Protein AF-A0AAE6CHW4-F1 (afdb_monomer_lite)

pLDDT: mean 82.08, std 16.04, range [42.41, 96.94]

Radius of gyration: 23.37 Å; chains: 1; bounding box: 92×30×50 Å

Sequence (126 aa):
MRPLLIVCLTALAATPTYAASPAQDLRNEAEAFCEIHNPKYWPDVDSMSLEEYRTKLGDKISEVVKSKEFRAALAQSVDMGHEAFKKNYQGNMYVFSRDQVRRVLSDSSWDCEYMKFHYGEPEAAD

Secondary structure (DSSP, 8-state):
------------------PPPHHHHHHHHHHHHHHHT-GGGSPPGGGS-HHHHHHHHHHHHHHH---HHHHHHHHHHHHH-HHHHHHHHTT-HHHHHHHHHHHHHT-TT---HHHHHHH-SPPP--

Foldseek 3Di:
DDDDDDDDDDPPPDDPPPPPDPLRLLVQLLVQLLVLLAPVPDDDCVVDDPVVVVVVNVVSNCVRPDDPLLVVQLCVDVVCDDVSCCVPPLQQPQVSNLVSSCVVNVHNPDHRPSSCVVRVDHDPDD

Structure (mmCIF, N/CA/C/O backbone):
data_AF-A0AAE6CHW4-F1
#
_entry.id   AF-A0AAE6CHW4-F1
#
loop_
_atom_site.group_PDB
_atom_site.id
_atom_site.type_symbol
_atom_site.label_atom_id
_atom_site.label_alt_id
_atom_site.label_comp_id
_atom_site.label_asym_id
_atom_site.label_entity_id
_atom_site.label_seq_id
_atom_site.pdbx_PDB_ins_code
_atom_site.Cartn_x
_atom_site.Cartn_y
_atom_site.Cartn_z
_atom_site.occupancy
_atom_site.B_iso_or_equiv
_atom_site.auth_seq_id
_atom_site.auth_comp_id
_atom_site.auth_asym_id
_atom_site.auth_atom_id
_atom_site.pdbx_PDB_model_num
ATOM 1 N N . MET A 1 1 ? -70.183 13.492 29.789 1.00 42.41 1 MET A N 1
ATOM 2 C CA . MET A 1 1 ? -69.468 12.888 28.644 1.00 42.41 1 MET A CA 1
ATOM 3 C C . MET A 1 1 ? -68.394 13.878 28.198 1.00 42.41 1 MET A C 1
ATOM 5 O O . MET A 1 1 ? -68.735 15.026 27.960 1.00 42.41 1 MET A O 1
ATOM 9 N N . ARG A 1 2 ? -67.111 13.486 28.214 1.00 46.91 2 ARG A N 1
ATOM 10 C CA . ARG A 1 2 ? -65.946 14.293 27.784 1.00 46.91 2 ARG A CA 1
ATOM 11 C C . ARG A 1 2 ? -65.440 1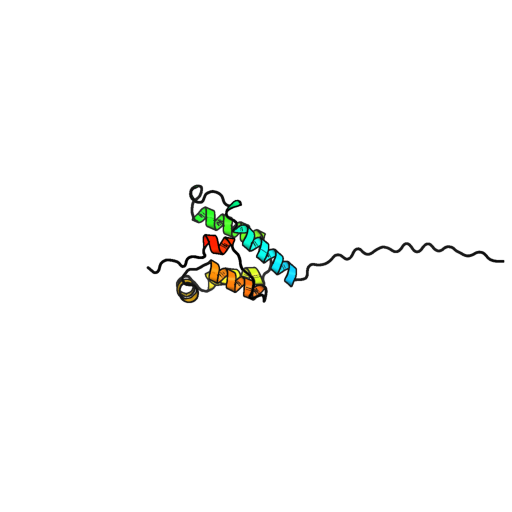3.767 26.430 1.00 46.91 2 ARG A C 1
ATOM 13 O O . ARG A 1 2 ? -65.398 12.547 26.289 1.00 46.91 2 ARG A O 1
ATOM 20 N N . PRO A 1 3 ? -64.936 14.631 25.535 1.00 44.94 3 PRO A N 1
ATOM 21 C CA . PRO A 1 3 ? -63.831 14.269 24.641 1.00 44.94 3 PRO A CA 1
ATOM 22 C C . PRO A 1 3 ? -62.653 15.246 24.859 1.00 44.94 3 PRO A C 1
ATOM 24 O O . PRO A 1 3 ? -62.835 16.458 24.838 1.00 44.94 3 PRO A O 1
ATOM 27 N N . LEU A 1 4 ? -61.520 14.800 25.410 1.00 45.69 4 LEU A N 1
ATOM 28 C CA . LEU A 1 4 ? -60.349 14.182 24.755 1.00 45.69 4 LEU A CA 1
ATOM 29 C C . LEU A 1 4 ? -59.581 15.140 23.825 1.00 45.69 4 LEU A C 1
ATOM 31 O O . LEU A 1 4 ? -59.928 15.336 22.666 1.00 45.69 4 LEU A O 1
ATOM 35 N N . LEU A 1 5 ? -58.505 15.701 24.394 1.00 47.28 5 LEU A N 1
ATOM 36 C CA . LEU A 1 5 ? -57.387 16.349 23.710 1.00 47.28 5 LEU A CA 1
ATOM 37 C C . LEU A 1 5 ? -56.645 15.330 22.835 1.00 47.28 5 LEU A C 1
ATOM 39 O O . LEU A 1 5 ? -56.203 14.297 23.337 1.00 47.28 5 LEU A O 1
ATOM 43 N N . ILE A 1 6 ? -56.440 15.665 21.562 1.00 56.03 6 ILE A N 1
ATOM 44 C CA . ILE A 1 6 ? -55.472 14.994 20.689 1.00 56.03 6 ILE A CA 1
ATOM 45 C C . ILE A 1 6 ? -54.191 15.827 20.729 1.00 56.03 6 ILE A C 1
ATOM 47 O O . ILE A 1 6 ? -54.126 16.916 20.164 1.00 56.03 6 ILE A O 1
ATOM 51 N N . VAL A 1 7 ? -53.180 15.322 21.434 1.00 51.59 7 VAL A N 1
ATOM 52 C CA . VAL A 1 7 ? -51.804 15.824 21.358 1.00 51.59 7 VAL A CA 1
ATOM 53 C C . VAL A 1 7 ? -51.091 14.991 20.296 1.00 51.59 7 VAL A C 1
ATOM 55 O O . VAL A 1 7 ? -50.825 13.809 20.506 1.00 51.59 7 VAL A O 1
ATOM 58 N N . CYS A 1 8 ? -50.806 15.588 19.138 1.00 50.03 8 CYS A N 1
ATOM 59 C CA . CYS A 1 8 ? -49.937 14.987 18.129 1.00 50.03 8 CYS A CA 1
ATOM 60 C C . CYS A 1 8 ? -48.483 15.026 18.620 1.00 50.03 8 CYS A C 1
ATOM 62 O O . CYS A 1 8 ? -47.838 16.070 18.558 1.00 50.03 8 CYS A O 1
ATOM 64 N N . LEU A 1 9 ? -47.954 13.889 19.080 1.00 49.22 9 LEU A N 1
ATOM 65 C CA . LEU A 1 9 ? -46.509 13.688 19.171 1.00 49.22 9 LEU A CA 1
ATOM 66 C C . LEU A 1 9 ? -45.977 13.325 17.781 1.00 49.22 9 LEU A C 1
ATOM 68 O O . LEU A 1 9 ? -46.124 12.194 17.321 1.00 49.22 9 LEU A O 1
ATOM 72 N N . THR A 1 10 ? -45.338 14.279 17.112 1.00 55.78 10 THR A N 1
ATOM 73 C CA . THR A 1 10 ? -44.450 13.989 15.984 1.00 55.78 10 THR A CA 1
ATOM 74 C C . THR A 1 10 ? -43.172 13.364 16.532 1.00 55.78 10 THR A C 1
ATOM 76 O O . THR A 1 10 ? -42.317 14.057 17.083 1.00 55.78 10 THR A O 1
ATOM 79 N N . ALA A 1 11 ? -43.050 12.045 16.404 1.00 55.28 11 ALA A N 1
ATOM 80 C CA . ALA A 1 11 ? -41.791 11.350 16.614 1.00 55.28 11 ALA A CA 1
ATOM 81 C C . ALA A 1 11 ? -40.813 11.773 15.507 1.00 55.28 11 ALA A C 1
ATOM 83 O O . ALA A 1 11 ? -40.977 11.386 14.350 1.00 55.28 11 ALA A O 1
ATOM 84 N N . LEU A 1 12 ? -39.808 12.586 15.846 1.00 53.47 12 LEU A N 1
ATOM 85 C CA . LEU A 1 12 ? -38.628 12.725 15.000 1.00 53.47 12 LEU A CA 1
ATOM 86 C C . LEU A 1 12 ? -37.926 11.364 14.982 1.00 53.47 12 LEU A C 1
ATOM 88 O O . LEU A 1 12 ? -37.313 10.957 15.968 1.00 53.47 12 LEU A O 1
ATOM 92 N N . ALA A 1 13 ? -38.048 10.651 13.866 1.00 55.97 13 ALA A N 1
ATOM 93 C CA . ALA A 1 13 ? -37.236 9.481 13.594 1.00 55.97 13 ALA A CA 1
ATOM 94 C C . ALA A 1 13 ? -35.777 9.937 13.455 1.00 55.97 13 ALA A C 1
ATOM 96 O O . ALA A 1 13 ? -35.386 10.521 12.445 1.00 55.97 13 ALA A O 1
ATOM 97 N N . ALA A 1 14 ? -34.979 9.704 14.495 1.00 55.84 14 ALA A N 1
ATOM 98 C CA . ALA A 1 14 ? -33.533 9.808 14.416 1.00 55.84 14 ALA A CA 1
ATOM 99 C C . ALA A 1 14 ? -33.036 8.696 13.484 1.00 55.84 14 ALA A C 1
ATOM 101 O O . ALA A 1 14 ? -33.087 7.516 13.829 1.00 55.84 14 ALA A O 1
ATOM 102 N N . THR A 1 15 ? -32.591 9.058 12.283 1.00 54.69 15 THR A N 1
ATOM 103 C CA . THR A 1 15 ? -31.846 8.142 11.420 1.00 54.69 15 THR A CA 1
ATOM 104 C C . THR A 1 15 ? -30.529 7.807 12.119 1.00 54.69 15 THR A C 1
ATOM 106 O O . THR A 1 15 ? -29.771 8.737 12.411 1.00 54.69 15 THR A O 1
ATOM 109 N N . PRO A 1 16 ? -30.223 6.531 12.410 1.00 49.62 16 PRO A N 1
ATOM 110 C CA . PRO A 1 16 ? -28.923 6.176 12.947 1.00 49.62 16 PRO A CA 1
ATOM 111 C C . PRO A 1 16 ? -27.882 6.443 11.860 1.00 49.62 16 PRO A C 1
ATOM 113 O O . PRO A 1 16 ? -27.792 5.723 10.867 1.00 49.62 16 PRO A O 1
ATOM 116 N N . THR A 1 17 ? -27.096 7.502 12.032 1.00 46.47 17 THR A N 1
ATOM 117 C CA . THR A 1 17 ? -25.812 7.634 11.353 1.00 46.47 17 THR A CA 1
ATOM 118 C C . THR A 1 17 ? -24.934 6.512 11.894 1.00 46.47 17 THR A C 1
ATOM 120 O O . THR A 1 17 ? -24.394 6.627 12.995 1.00 46.47 17 THR A O 1
ATOM 123 N N . TYR A 1 18 ? -24.856 5.391 11.176 1.00 51.72 18 TYR A N 1
ATOM 124 C CA . TYR A 1 18 ? -23.874 4.348 11.454 1.00 51.72 18 TYR A CA 1
ATOM 125 C C . TYR A 1 18 ? -22.493 4.955 11.204 1.00 51.72 18 TYR A C 1
ATOM 127 O O . TYR A 1 18 ? -22.008 4.978 10.076 1.00 51.72 18 TYR A O 1
ATOM 135 N N . ALA A 1 19 ? -21.885 5.510 12.251 1.00 56.06 19 ALA A N 1
ATOM 136 C CA . ALA A 1 19 ? -20.459 5.773 12.247 1.00 56.06 19 ALA A CA 1
ATOM 137 C C . ALA A 1 19 ? -19.780 4.419 12.021 1.00 56.06 19 ALA A C 1
ATOM 139 O O . ALA A 1 19 ? -19.975 3.491 12.814 1.00 56.06 19 ALA A O 1
ATOM 140 N N . ALA A 1 20 ? -19.066 4.281 10.904 1.00 62.66 20 ALA A N 1
ATOM 141 C CA . ALA A 1 20 ? -18.237 3.113 10.669 1.00 62.66 20 ALA A CA 1
ATOM 142 C C . ALA A 1 20 ? -17.303 2.946 11.876 1.00 62.66 20 ALA A C 1
ATOM 144 O O . ALA A 1 20 ? -16.789 3.921 12.429 1.00 62.66 20 ALA A O 1
ATOM 145 N N . SER A 1 21 ? -17.171 1.714 12.367 1.00 77.44 21 SER A N 1
ATOM 146 C CA . SER A 1 21 ? -16.228 1.465 13.451 1.00 77.44 21 SER A CA 1
ATOM 147 C C . SER A 1 21 ? -14.809 1.684 12.913 1.00 77.44 21 SER A C 1
ATOM 149 O O . SER A 1 21 ? -14.566 1.400 11.739 1.00 77.44 21 SER A O 1
ATOM 151 N N . PRO A 1 22 ? -13.844 2.101 13.748 1.00 80.31 22 PRO A N 1
ATOM 152 C CA . PRO A 1 22 ? -12.452 2.247 13.316 1.00 80.31 22 PRO A CA 1
ATOM 153 C C . PRO A 1 22 ? -11.893 0.989 12.629 1.00 80.31 22 PRO A C 1
ATOM 155 O O . PRO A 1 22 ? -11.089 1.079 11.708 1.00 80.31 22 PRO A O 1
ATOM 158 N N . ALA A 1 23 ? -12.360 -0.197 13.032 1.00 86.25 23 ALA A N 1
ATOM 159 C CA . ALA A 1 23 ? -11.994 -1.460 12.396 1.00 86.25 23 ALA A CA 1
ATOM 160 C C . ALA A 1 23 ? -12.578 -1.612 10.980 1.00 86.25 23 ALA A C 1
ATOM 162 O O . ALA A 1 23 ? -11.927 -2.188 10.112 1.00 86.25 23 ALA A O 1
ATOM 163 N N . GLN A 1 24 ? -13.792 -1.110 10.738 1.00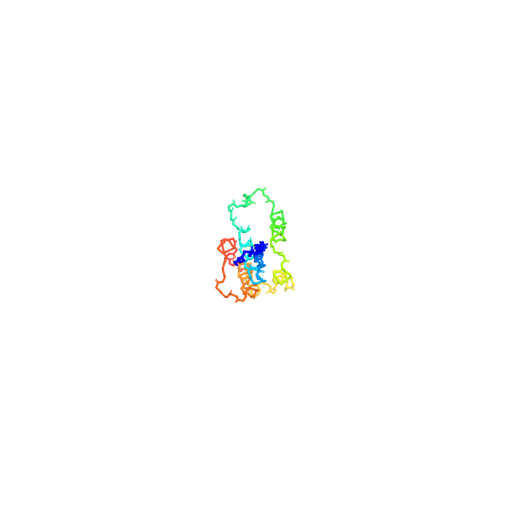 91.44 24 GLN A N 1
ATOM 164 C CA . GLN A 1 24 ? -14.390 -1.108 9.405 1.00 91.44 24 GLN A CA 1
ATOM 165 C C . GLN A 1 24 ? -13.690 -0.106 8.484 1.00 91.44 24 GLN A C 1
ATOM 167 O O . GLN A 1 24 ? -13.449 -0.430 7.326 1.00 91.44 24 GLN A O 1
ATOM 172 N N . ASP A 1 25 ? -13.311 1.066 8.994 1.00 92.62 25 ASP A N 1
ATOM 173 C CA . ASP A 1 25 ? -12.562 2.054 8.211 1.00 92.62 25 ASP A CA 1
ATOM 174 C C . ASP A 1 25 ? -11.214 1.491 7.757 1.00 92.62 25 ASP A C 1
ATOM 176 O O . ASP A 1 25 ? -10.893 1.549 6.574 1.00 92.62 25 ASP A O 1
ATOM 180 N N . LEU A 1 26 ? -10.468 0.840 8.656 1.00 94.69 26 LEU A N 1
ATOM 181 C CA . LEU A 1 26 ? -9.209 0.183 8.299 1.00 94.69 26 LEU A CA 1
ATOM 182 C C . LEU A 1 26 ? -9.398 -0.923 7.250 1.00 94.69 26 LEU A C 1
ATOM 184 O O . LEU A 1 26 ? -8.573 -1.051 6.346 1.00 94.69 26 LEU A O 1
ATOM 188 N N . ARG A 1 27 ? -10.485 -1.704 7.334 1.00 95.62 27 ARG A N 1
ATOM 189 C CA . ARG A 1 27 ? -10.814 -2.715 6.314 1.00 95.62 27 ARG A CA 1
ATOM 190 C C . ARG A 1 27 ? -11.112 -2.075 4.962 1.00 95.62 27 ARG A C 1
ATOM 192 O O . ARG A 1 27 ? -10.548 -2.516 3.968 1.00 95.62 27 ARG A O 1
ATOM 199 N N . ASN A 1 28 ? -11.908 -1.008 4.934 1.00 95.88 28 ASN A N 1
ATOM 200 C CA . ASN A 1 28 ? -12.206 -0.269 3.706 1.00 95.88 28 ASN A CA 1
ATOM 201 C C . ASN A 1 28 ? -10.927 0.331 3.091 1.00 95.88 28 ASN A C 1
ATOM 203 O O . ASN A 1 28 ? -10.727 0.258 1.880 1.00 95.88 28 ASN A O 1
ATOM 207 N N . GLU A 1 29 ? -10.030 0.889 3.915 1.00 96.69 29 GLU A N 1
ATOM 208 C CA . GLU A 1 29 ? -8.720 1.367 3.457 1.00 96.69 29 GLU A CA 1
ATOM 209 C C . GLU A 1 29 ? -7.871 0.223 2.885 1.00 96.69 29 GLU A C 1
ATOM 211 O O . GLU A 1 29 ? -7.190 0.416 1.880 1.00 96.69 29 GLU A O 1
ATOM 216 N N . ALA A 1 30 ? -7.917 -0.973 3.482 1.00 96.62 30 ALA A N 1
ATOM 217 C CA . ALA A 1 30 ? -7.147 -2.130 3.026 1.00 96.62 30 ALA A CA 1
ATOM 218 C C . ALA A 1 30 ? -7.671 -2.690 1.699 1.00 96.62 30 ALA A C 1
ATOM 220 O O . ALA A 1 30 ? -6.883 -3.042 0.821 1.00 96.62 30 ALA A O 1
ATOM 221 N N . GLU A 1 31 ? -8.992 -2.735 1.532 1.00 96.62 31 GLU A N 1
ATOM 222 C CA . GLU A 1 31 ? -9.642 -3.083 0.267 1.00 96.62 31 GLU A CA 1
ATOM 223 C C . GLU A 1 31 ? -9.265 -2.083 -0.830 1.00 96.62 31 GLU A C 1
ATOM 225 O O . GLU A 1 31 ? -8.808 -2.484 -1.900 1.00 96.62 31 GLU A O 1
ATOM 230 N N . ALA A 1 32 ? -9.358 -0.782 -0.544 1.00 96.50 32 ALA A N 1
ATOM 231 C CA . ALA A 1 32 ? -8.974 0.264 -1.486 1.00 96.50 32 ALA A CA 1
ATOM 232 C C . ALA A 1 32 ? -7.473 0.223 -1.823 1.00 96.50 32 ALA A C 1
ATOM 234 O O . ALA A 1 32 ? -7.090 0.374 -2.982 1.00 96.50 32 ALA A O 1
ATOM 235 N N . PHE A 1 33 ? -6.616 -0.033 -0.832 1.00 95.75 33 PHE A N 1
ATOM 236 C CA . PHE A 1 33 ? -5.183 -0.240 -1.030 1.00 95.75 33 PHE A CA 1
ATOM 237 C C . PHE A 1 33 ? -4.905 -1.428 -1.960 1.00 95.75 33 PHE A C 1
ATOM 239 O O . PHE A 1 33 ? -4.049 -1.330 -2.842 1.00 95.75 33 PHE A O 1
ATOM 246 N N . CYS A 1 34 ? -5.639 -2.533 -1.810 1.00 95.44 34 CYS A N 1
ATOM 247 C CA . CYS A 1 34 ? -5.511 -3.669 -2.715 1.00 95.44 34 CYS A CA 1
ATOM 248 C C . CYS A 1 34 ? -5.977 -3.316 -4.136 1.00 95.44 34 CYS A C 1
ATOM 250 O O . CYS A 1 34 ? -5.250 -3.570 -5.095 1.00 95.44 34 CYS A O 1
ATOM 252 N N . GLU A 1 35 ? -7.137 -2.667 -4.275 1.00 95.75 35 GLU A N 1
ATOM 253 C CA . GLU A 1 35 ? -7.728 -2.309 -5.573 1.00 95.75 35 GLU A CA 1
ATOM 254 C C . GLU A 1 35 ? -6.860 -1.323 -6.367 1.00 95.75 35 GLU A C 1
ATOM 256 O O . GLU A 1 35 ? -6.818 -1.393 -7.595 1.00 95.75 35 GLU A O 1
ATOM 261 N N . ILE A 1 36 ? -6.089 -0.455 -5.697 1.00 93.00 36 ILE A N 1
ATOM 262 C CA . ILE A 1 36 ? -5.106 0.394 -6.384 1.00 93.00 36 ILE A CA 1
ATOM 263 C C . ILE A 1 36 ? -4.120 -0.441 -7.180 1.00 93.00 36 ILE A C 1
ATOM 265 O O . ILE A 1 36 ? -3.690 0.032 -8.217 1.00 93.00 36 ILE A O 1
ATOM 269 N N . HIS A 1 37 ? -3.769 -1.652 -6.755 1.00 90.81 37 HIS A N 1
ATOM 270 C CA . HIS A 1 37 ? -2.821 -2.506 -7.467 1.00 90.81 37 HIS A CA 1
ATOM 271 C C . HIS A 1 37 ? -3.464 -3.310 -8.600 1.00 90.81 37 HIS A C 1
ATOM 273 O O . HIS A 1 37 ? -2.768 -4.069 -9.262 1.00 90.81 37 HIS A O 1
ATOM 279 N N . ASN A 1 38 ? -4.770 -3.177 -8.836 1.00 91.69 38 ASN A N 1
ATOM 280 C CA . ASN A 1 38 ? -5.458 -3.920 -9.881 1.00 91.69 38 ASN A CA 1
ATOM 281 C C . ASN A 1 38 ? -4.917 -3.523 -11.275 1.00 91.69 38 ASN A C 1
ATOM 283 O O . ASN A 1 38 ? -5.044 -2.352 -11.663 1.00 91.69 38 ASN A O 1
ATOM 287 N N . PRO A 1 39 ? -4.365 -4.475 -12.062 1.00 83.06 39 PRO A N 1
ATOM 288 C CA . PRO A 1 39 ? -3.765 -4.196 -13.369 1.00 83.06 39 PRO A CA 1
ATOM 289 C C . PRO A 1 39 ? -4.707 -3.477 -14.340 1.00 83.06 39 PRO A C 1
ATOM 291 O O . PRO A 1 39 ? -4.260 -2.740 -15.212 1.00 83.06 39 PRO A O 1
ATOM 294 N N . LYS A 1 40 ? -6.026 -3.649 -14.177 1.00 86.44 40 LYS A N 1
ATOM 295 C CA . LYS A 1 40 ? -7.048 -3.022 -15.024 1.00 86.44 40 LYS A CA 1
ATOM 296 C C . LYS A 1 40 ? -7.009 -1.488 -14.999 1.00 86.44 40 LYS A C 1
ATOM 298 O O . LYS A 1 40 ? -7.474 -0.864 -15.951 1.00 86.44 40 LYS A O 1
ATOM 303 N N . TYR A 1 41 ? -6.509 -0.876 -13.924 1.00 82.88 41 TYR A N 1
ATOM 304 C CA . TYR A 1 41 ? -6.491 0.586 -13.765 1.00 82.88 41 TYR A CA 1
ATOM 305 C C . TYR A 1 41 ? -5.108 1.211 -13.940 1.00 82.88 41 TYR A C 1
ATOM 307 O O . TYR A 1 41 ? -4.964 2.426 -13.743 1.00 82.88 41 TYR A O 1
ATOM 315 N N . TRP A 1 42 ? -4.097 0.410 -14.282 1.00 78.44 42 TRP A N 1
ATOM 316 C CA . TRP A 1 42 ? -2.765 0.916 -14.572 1.00 78.44 42 TRP A CA 1
ATOM 317 C C . TRP A 1 42 ? -2.553 1.045 -16.073 1.00 78.44 42 TRP A C 1
ATOM 319 O O . TRP A 1 42 ? -2.905 0.135 -16.823 1.00 78.44 42 TRP A O 1
ATOM 329 N N . PRO A 1 43 ? -2.000 2.182 -16.529 1.00 70.06 43 PRO A N 1
ATOM 330 C CA . PRO A 1 43 ? -1.537 2.295 -17.900 1.00 70.06 43 PRO A CA 1
ATOM 331 C C . PRO A 1 43 ? -0.457 1.251 -18.162 1.00 70.06 43 PRO A C 1
ATOM 333 O O . PRO A 1 43 ? 0.228 0.818 -17.233 1.00 70.06 43 PRO A O 1
ATOM 336 N N . ASP A 1 44 ? -0.299 0.891 -19.432 1.00 68.94 44 ASP A N 1
ATOM 337 C CA . ASP A 1 44 ? 0.727 -0.051 -19.864 1.00 68.94 44 ASP A CA 1
ATOM 338 C C . ASP A 1 44 ? 2.094 0.377 -19.313 1.00 68.94 44 ASP A C 1
ATOM 340 O O . ASP A 1 44 ? 2.439 1.562 -19.371 1.00 68.94 44 ASP A O 1
ATOM 344 N N . VAL A 1 45 ? 2.849 -0.549 -18.721 1.00 62.69 45 VAL A N 1
ATOM 345 C CA . VAL A 1 45 ? 4.054 -0.211 -17.935 1.00 62.69 45 VAL A CA 1
ATOM 346 C C . VAL A 1 45 ? 5.124 0.429 -18.827 1.00 62.69 45 VAL A C 1
ATOM 348 O O . VAL A 1 45 ? 5.887 1.276 -18.373 1.00 62.69 45 VAL A O 1
ATOM 351 N N . ASP A 1 46 ? 5.089 0.117 -20.123 1.00 70.50 46 ASP A N 1
ATOM 352 C CA . ASP A 1 46 ? 5.957 0.686 -21.158 1.00 70.50 46 ASP A CA 1
ATOM 353 C C . ASP A 1 46 ? 5.583 2.128 -21.557 1.00 70.50 46 ASP A C 1
ATOM 355 O O . ASP A 1 46 ? 6.323 2.793 -22.282 1.00 70.50 46 ASP A O 1
ATOM 359 N N . SER A 1 47 ? 4.435 2.637 -21.092 1.00 82.75 47 SER A N 1
ATOM 360 C CA . SER A 1 47 ? 3.955 3.992 -21.403 1.00 82.75 47 SER A CA 1
ATOM 361 C C . SER A 1 47 ? 4.509 5.082 -20.481 1.00 82.75 47 SER A C 1
ATOM 363 O O . SER A 1 47 ? 4.313 6.265 -20.765 1.00 82.75 47 SER A O 1
ATOM 365 N N . MET A 1 48 ? 5.197 4.713 -19.392 1.00 84.31 48 MET A N 1
ATOM 366 C CA . MET A 1 48 ? 5.774 5.659 -18.433 1.00 84.31 48 MET A CA 1
ATOM 367 C C . MET A 1 48 ? 7.098 5.167 -17.843 1.00 84.31 48 MET A C 1
ATOM 369 O O . MET A 1 48 ? 7.403 3.978 -17.853 1.00 84.31 48 MET A O 1
ATOM 373 N N . SER A 1 49 ? 7.895 6.086 -17.293 1.00 86.81 49 SER A N 1
ATOM 374 C CA . SER A 1 49 ? 9.113 5.697 -16.578 1.00 86.81 49 SER A CA 1
ATOM 375 C C . SER A 1 49 ? 8.777 5.002 -15.253 1.00 86.81 49 SER A C 1
ATOM 377 O O . SER A 1 49 ? 7.738 5.252 -14.638 1.00 86.81 49 SER A O 1
ATOM 379 N N . LEU A 1 50 ? 9.697 4.171 -14.756 1.00 81.44 50 LEU A N 1
ATOM 380 C CA . LEU A 1 50 ? 9.549 3.519 -13.451 1.00 81.44 50 LEU A CA 1
ATOM 381 C C . LEU A 1 50 ? 9.388 4.533 -12.301 1.00 81.44 50 LEU A C 1
ATOM 383 O O . LEU A 1 50 ? 8.674 4.272 -11.334 1.00 81.44 50 LEU A O 1
ATOM 387 N N . GLU A 1 51 ? 10.048 5.687 -12.395 1.00 85.75 51 GLU A N 1
ATOM 388 C CA . GLU A 1 51 ? 9.927 6.775 -11.418 1.00 85.75 51 GLU A CA 1
ATOM 389 C C . GLU A 1 51 ? 8.535 7.418 -11.448 1.00 85.75 51 GLU A C 1
ATOM 391 O O . GLU A 1 51 ? 7.924 7.629 -10.396 1.00 85.75 51 GLU A O 1
ATOM 396 N N . GLU A 1 52 ? 8.000 7.672 -12.645 1.00 87.81 52 GLU A N 1
ATOM 397 C CA . GLU A 1 52 ? 6.650 8.212 -12.813 1.00 87.81 52 GLU A CA 1
ATOM 398 C C . GLU A 1 52 ? 5.596 7.230 -12.289 1.00 87.81 52 GLU A C 1
ATOM 400 O O . GLU A 1 52 ? 4.689 7.627 -11.552 1.00 87.81 52 GLU A O 1
ATOM 405 N N . TYR A 1 53 ? 5.754 5.939 -12.595 1.00 84.06 53 TYR A N 1
ATOM 406 C CA . TYR A 1 53 ? 4.901 4.874 -12.073 1.00 84.06 53 TYR A CA 1
ATOM 407 C C . TYR A 1 53 ? 4.891 4.856 -10.540 1.00 84.06 53 TYR A C 1
ATOM 409 O O . TYR A 1 53 ? 3.825 4.880 -9.922 1.00 84.06 53 TYR A O 1
ATOM 417 N N . ARG A 1 54 ? 6.075 4.867 -9.912 1.00 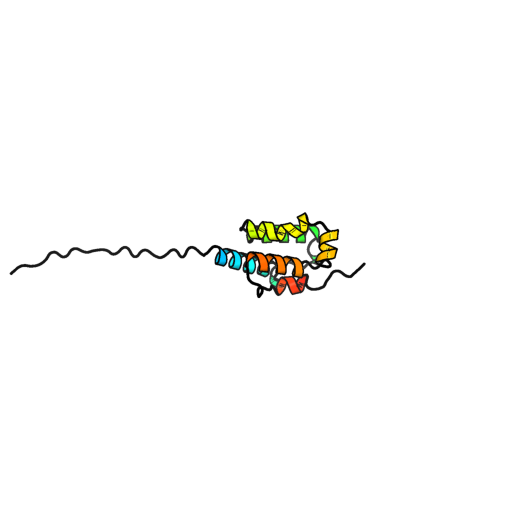83.31 54 ARG A N 1
ATOM 418 C CA . ARG A 1 54 ? 6.218 4.852 -8.447 1.00 83.31 54 ARG A CA 1
ATOM 419 C C . ARG A 1 54 ? 5.588 6.079 -7.795 1.00 83.31 54 ARG A C 1
ATOM 421 O O . ARG A 1 54 ? 4.905 5.931 -6.784 1.00 83.31 54 ARG A O 1
ATOM 428 N N . THR A 1 55 ? 5.775 7.259 -8.386 1.00 88.38 55 THR A N 1
ATOM 429 C CA . THR A 1 55 ? 5.161 8.507 -7.907 1.00 88.38 55 THR A CA 1
ATOM 430 C C . THR A 1 55 ? 3.636 8.414 -7.950 1.00 88.38 55 THR A C 1
ATOM 432 O O . THR A 1 55 ? 2.984 8.557 -6.918 1.00 88.38 55 THR A O 1
ATOM 435 N N . LYS A 1 56 ? 3.061 8.048 -9.105 1.00 89.62 56 LYS A N 1
ATOM 436 C CA . LYS A 1 56 ? 1.605 7.884 -9.266 1.00 89.62 56 LYS A CA 1
ATOM 437 C C . LYS A 1 56 ? 1.019 6.830 -8.325 1.00 89.62 56 LYS A C 1
ATOM 439 O O . LYS A 1 56 ? -0.087 7.006 -7.818 1.00 89.62 56 LYS A O 1
ATOM 444 N N . LEU A 1 57 ? 1.732 5.725 -8.100 1.00 87.44 57 LEU A N 1
ATOM 445 C CA . LEU A 1 57 ? 1.316 4.687 -7.155 1.00 87.44 57 LEU A CA 1
ATOM 446 C C . LEU A 1 57 ? 1.316 5.213 -5.716 1.00 87.44 57 LEU A C 1
ATOM 448 O O . LEU A 1 57 ? 0.335 5.015 -4.999 1.00 87.44 57 LEU A O 1
ATOM 452 N N . GLY A 1 58 ? 2.368 5.929 -5.314 1.00 89.62 58 GLY A N 1
ATOM 453 C CA . GLY A 1 58 ? 2.454 6.570 -4.001 1.00 89.62 58 GLY A CA 1
ATOM 454 C C . GLY A 1 58 ? 1.339 7.591 -3.752 1.00 89.62 58 GLY A C 1
ATOM 455 O O . GLY A 1 58 ? 0.753 7.604 -2.663 1.00 89.62 58 GLY A O 1
ATOM 456 N N . ASP A 1 59 ? 0.993 8.386 -4.766 1.00 92.12 59 ASP A N 1
ATOM 457 C CA . ASP A 1 59 ? -0.104 9.356 -4.699 1.00 92.12 59 ASP A CA 1
ATOM 458 C C . ASP A 1 59 ? -1.448 8.657 -4.469 1.00 92.12 59 ASP A C 1
ATOM 460 O O . ASP A 1 59 ? -2.141 8.955 -3.493 1.00 92.12 59 ASP A O 1
ATOM 464 N N . LYS A 1 60 ? -1.776 7.641 -5.280 1.00 92.81 60 LYS A N 1
ATOM 465 C CA . LYS A 1 60 ? -3.008 6.851 -5.107 1.00 92.81 60 LYS A CA 1
ATOM 466 C C . LYS A 1 60 ? -3.073 6.175 -3.736 1.00 92.81 60 LYS A C 1
ATOM 468 O O . LYS A 1 60 ? -4.116 6.191 -3.085 1.00 92.81 60 LYS A O 1
ATOM 473 N N . ILE A 1 61 ? -1.968 5.596 -3.258 1.00 92.88 61 ILE A N 1
ATOM 474 C CA . ILE A 1 61 ? -1.920 4.984 -1.919 1.00 92.88 61 ILE A CA 1
ATOM 475 C C . ILE A 1 61 ? -2.220 6.041 -0.847 1.00 92.88 61 ILE A C 1
ATOM 477 O O . ILE A 1 61 ? -3.018 5.794 0.055 1.00 92.88 61 ILE A O 1
ATOM 481 N N . SER A 1 62 ? -1.652 7.243 -0.965 1.00 92.62 62 SER A N 1
ATOM 482 C CA . SER A 1 62 ? -1.901 8.357 -0.036 1.00 92.62 62 SER A CA 1
ATOM 483 C C . SER A 1 62 ? -3.348 8.872 -0.093 1.00 92.62 62 SER A C 1
ATOM 485 O O . SER A 1 62 ? -3.883 9.398 0.897 1.00 92.62 62 SER A O 1
ATOM 487 N N . GLU A 1 63 ? -4.013 8.712 -1.239 1.00 95.50 63 GLU A N 1
ATOM 488 C CA . GLU A 1 63 ? -5.422 9.040 -1.443 1.00 95.50 63 GLU A CA 1
ATOM 489 C C . GLU A 1 63 ? -6.383 8.093 -0.724 1.00 95.50 63 GLU A C 1
ATOM 491 O O . GLU A 1 63 ? -7.437 8.567 -0.303 1.00 95.50 63 GLU A O 1
ATOM 496 N N . VAL A 1 64 ? -6.027 6.826 -0.508 1.00 95.38 64 VAL A N 1
ATOM 497 C CA . VAL A 1 64 ? -6.927 5.856 0.146 1.00 95.38 64 VAL A CA 1
ATOM 498 C C . VAL A 1 64 ? -6.501 5.491 1.562 1.00 95.38 64 VAL A C 1
ATOM 500 O O . VAL A 1 64 ? -7.358 5.305 2.416 1.00 95.38 64 VAL A O 1
ATOM 503 N N . VAL A 1 65 ? -5.198 5.464 1.852 1.00 94.50 65 VAL A N 1
ATOM 504 C CA . VAL A 1 65 ? -4.680 5.157 3.188 1.00 94.50 65 VAL A CA 1
ATOM 505 C C . VAL A 1 65 ? -4.642 6.447 4.007 1.00 94.50 65 VAL A C 1
ATOM 507 O O . VAL A 1 65 ? -3.771 7.313 3.836 1.00 94.50 65 VAL A O 1
ATOM 510 N N . LYS A 1 66 ? -5.621 6.622 4.895 1.00 94.06 66 LYS A N 1
ATOM 511 C CA . LYS A 1 66 ? -5.817 7.832 5.714 1.00 94.06 66 LYS A CA 1
ATOM 512 C C . LYS A 1 66 ? -5.420 7.621 7.159 1.00 94.06 66 LYS A C 1
ATOM 514 O O . LYS A 1 66 ? -4.914 8.550 7.795 1.00 94.06 66 LYS A O 1
ATOM 519 N N . SER A 1 67 ? -5.595 6.407 7.652 1.00 94.06 67 SER A N 1
ATOM 520 C CA . SER A 1 67 ? -5.328 6.058 9.032 1.00 94.06 67 SER A CA 1
ATOM 521 C C . SER A 1 67 ? -3.844 6.179 9.366 1.00 94.06 67 SER A C 1
ATOM 523 O O . SER A 1 67 ? -2.973 5.673 8.656 1.00 94.06 67 SER A O 1
ATOM 525 N N . LYS A 1 68 ? -3.537 6.839 10.492 1.00 93.31 68 LYS A N 1
ATOM 526 C CA . LYS A 1 68 ? -2.154 7.019 10.968 1.00 93.31 68 LYS A CA 1
ATOM 527 C C . LYS A 1 68 ? -1.448 5.678 11.170 1.00 93.31 68 LYS A C 1
ATOM 529 O O . LYS A 1 68 ? -0.276 5.555 10.831 1.00 93.31 68 LYS A O 1
ATOM 534 N N . GLU A 1 69 ? -2.161 4.700 11.719 1.00 91.88 69 GLU A N 1
ATOM 535 C CA . GLU A 1 69 ? -1.643 3.353 11.956 1.00 91.88 69 GLU A CA 1
ATOM 536 C C . GLU A 1 69 ? -1.251 2.662 10.647 1.00 91.88 69 GLU A C 1
ATOM 538 O O . GLU A 1 69 ? -0.133 2.172 10.517 1.00 91.88 69 GLU A O 1
ATOM 543 N N . PHE A 1 70 ? -2.131 2.710 9.649 1.00 93.44 70 PHE A N 1
ATOM 544 C CA . PH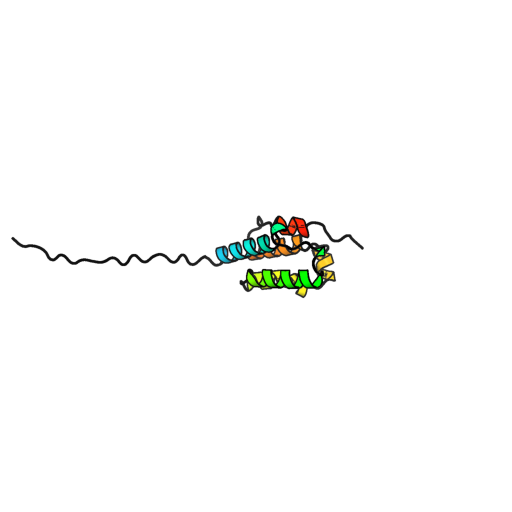E A 1 70 ? -1.888 2.094 8.352 1.00 93.44 70 PHE A CA 1
ATOM 545 C C . PHE A 1 70 ? -0.715 2.772 7.623 1.00 93.44 70 PHE A C 1
ATOM 547 O O . PHE A 1 70 ? 0.220 2.104 7.182 1.00 93.44 70 PHE A O 1
ATOM 554 N N . ARG A 1 71 ? -0.677 4.111 7.600 1.00 93.19 71 ARG A N 1
ATOM 555 C CA . ARG A 1 71 ? 0.460 4.871 7.044 1.00 93.19 71 ARG A CA 1
ATOM 556 C C . ARG A 1 71 ? 1.785 4.496 7.704 1.00 93.19 71 ARG A C 1
ATOM 558 O O . ARG A 1 71 ? 2.772 4.279 7.008 1.00 93.19 71 ARG A O 1
ATOM 565 N N . ALA A 1 72 ? 1.801 4.398 9.033 1.00 92.50 72 ALA A N 1
ATOM 566 C CA . ALA A 1 72 ? 2.993 4.012 9.778 1.00 92.50 72 ALA A CA 1
ATOM 567 C C . ALA A 1 72 ? 3.426 2.571 9.468 1.00 92.50 72 ALA A C 1
ATOM 569 O O . ALA A 1 72 ? 4.620 2.306 9.379 1.00 92.50 72 ALA A O 1
ATOM 570 N N . ALA A 1 73 ? 2.483 1.645 9.276 1.00 93.31 73 ALA A N 1
ATOM 571 C CA . ALA A 1 73 ? 2.796 0.262 8.930 1.00 93.31 73 ALA A CA 1
ATOM 572 C C . ALA A 1 73 ? 3.458 0.153 7.545 1.00 93.31 73 ALA A C 1
ATOM 574 O O . ALA A 1 73 ? 4.468 -0.533 7.398 1.00 93.31 73 ALA A O 1
ATOM 575 N N . LEU A 1 74 ? 2.954 0.887 6.547 1.00 90.38 74 LEU A N 1
ATOM 576 C CA . LEU A 1 74 ? 3.533 0.894 5.198 1.00 90.38 74 LEU A CA 1
ATOM 577 C C . LEU A 1 74 ? 4.893 1.607 5.130 1.00 90.38 74 LEU A C 1
ATOM 579 O O . LEU A 1 74 ? 5.752 1.190 4.358 1.00 90.38 74 LEU A O 1
ATOM 583 N N . ALA A 1 75 ? 5.122 2.632 5.957 1.00 89.75 75 ALA A N 1
ATOM 584 C CA . ALA A 1 75 ? 6.397 3.354 6.010 1.00 89.75 75 ALA A CA 1
ATOM 585 C C . ALA A 1 75 ? 7.564 2.522 6.584 1.00 89.75 75 ALA A C 1
ATOM 587 O O . ALA A 1 75 ? 8.724 2.867 6.362 1.00 89.75 75 ALA A O 1
ATOM 588 N N . GLN A 1 76 ? 7.289 1.396 7.260 1.00 87.69 76 GLN A N 1
ATOM 589 C CA . GLN A 1 76 ? 8.332 0.563 7.877 1.00 87.69 76 GLN A CA 1
ATOM 590 C C . GLN A 1 76 ? 9.370 0.023 6.884 1.00 87.69 76 GLN A C 1
ATOM 592 O O . GLN A 1 76 ? 10.499 -0.250 7.288 1.00 87.69 76 GLN A O 1
ATOM 597 N N . SER A 1 77 ? 9.026 -0.139 5.602 1.00 80.88 77 SER A N 1
ATOM 598 C CA . SER A 1 77 ? 9.993 -0.566 4.581 1.00 80.88 77 SER A CA 1
ATOM 599 C C . SER A 1 77 ? 11.067 0.494 4.332 1.00 80.88 77 SER A C 1
ATOM 601 O O . SER A 1 77 ? 12.222 0.156 4.081 1.00 80.88 77 SER A O 1
ATOM 603 N N . VAL A 1 78 ? 10.710 1.775 4.449 1.00 82.00 78 VAL A N 1
ATOM 604 C CA . VAL A 1 78 ? 11.653 2.892 4.343 1.00 82.00 78 VAL A CA 1
ATOM 605 C C . VAL A 1 78 ? 12.510 2.959 5.602 1.00 82.00 78 VAL A C 1
ATOM 607 O O . VAL A 1 78 ? 13.734 3.020 5.503 1.00 82.00 78 VAL A O 1
ATOM 610 N N . ASP A 1 79 ? 11.883 2.863 6.777 1.00 86.81 79 ASP A N 1
ATOM 611 C CA . ASP A 1 79 ? 12.575 2.949 8.069 1.00 86.81 79 ASP A CA 1
ATOM 612 C C . ASP A 1 79 ? 13.578 1.807 8.283 1.00 86.81 79 ASP A C 1
ATOM 614 O O . ASP A 1 79 ? 14.625 2.003 8.901 1.00 86.81 79 ASP A O 1
ATOM 618 N N . MET A 1 80 ? 13.283 0.605 7.774 1.00 86.75 80 MET A N 1
ATOM 619 C CA . MET A 1 80 ? 14.190 -0.536 7.916 1.00 86.75 80 MET A CA 1
ATOM 620 C C . MET A 1 80 ? 15.415 -0.457 6.995 1.00 86.75 80 MET A C 1
ATOM 622 O O . MET A 1 80 ? 16.445 -1.058 7.299 1.00 86.75 80 MET A O 1
ATOM 626 N N . GLY A 1 81 ? 15.319 0.278 5.884 1.00 86.81 81 GLY A N 1
ATOM 627 C CA . GLY A 1 81 ? 16.362 0.370 4.866 1.00 86.81 81 GLY A CA 1
ATOM 628 C C . GLY A 1 81 ? 16.475 -0.868 3.962 1.00 86.81 81 GLY A C 1
ATOM 629 O O . GLY A 1 81 ? 16.019 -1.965 4.289 1.00 86.81 81 GLY A O 1
ATOM 630 N N . HIS A 1 82 ? 17.120 -0.686 2.805 1.00 86.62 82 HIS A N 1
ATOM 631 C CA . HIS A 1 82 ? 17.172 -1.681 1.723 1.00 86.62 82 HIS A CA 1
ATOM 632 C C . HIS A 1 82 ? 17.740 -3.042 2.159 1.00 86.62 82 HIS A C 1
ATOM 634 O O . HIS A 1 82 ? 17.107 -4.072 1.940 1.00 86.62 82 HIS A O 1
ATOM 640 N N . GLU A 1 83 ? 18.887 -3.060 2.843 1.00 89.19 83 GLU A N 1
ATOM 641 C CA . GLU A 1 83 ? 19.543 -4.307 3.266 1.00 89.19 83 GLU A CA 1
ATOM 642 C C . GLU A 1 83 ? 18.687 -5.121 4.243 1.00 89.19 83 GLU A C 1
ATOM 644 O O . GLU A 1 83 ? 18.552 -6.341 4.119 1.00 89.19 83 GLU A O 1
ATOM 649 N N . ALA A 1 84 ? 18.062 -4.454 5.218 1.00 89.19 84 ALA A N 1
ATOM 650 C CA . ALA A 1 84 ? 17.187 -5.133 6.165 1.00 89.19 84 ALA A CA 1
ATOM 651 C C . ALA A 1 84 ? 15.900 -5.609 5.483 1.00 89.19 84 ALA A C 1
ATOM 653 O O . ALA A 1 84 ? 15.399 -6.685 5.815 1.00 89.19 84 ALA A O 1
ATOM 654 N N . PHE A 1 85 ? 15.376 -4.843 4.527 1.00 88.50 85 PHE A N 1
ATOM 655 C CA . PHE A 1 85 ? 14.229 -5.249 3.727 1.00 88.50 85 PHE A CA 1
ATOM 656 C C . PHE A 1 85 ? 14.540 -6.511 2.911 1.00 88.50 85 PHE A C 1
ATOM 658 O O . PHE A 1 85 ? 13.819 -7.504 3.024 1.00 88.50 85 PHE A O 1
ATOM 665 N N . LYS A 1 86 ? 15.668 -6.534 2.189 1.00 88.69 86 LYS A N 1
ATOM 666 C CA . LYS A 1 86 ? 16.129 -7.709 1.433 1.00 88.69 86 LYS A CA 1
ATOM 667 C C . LYS A 1 86 ? 16.342 -8.916 2.348 1.00 88.69 86 LYS A C 1
ATOM 669 O O . LYS A 1 86 ? 15.898 -10.011 2.029 1.00 88.69 86 LYS A O 1
ATOM 674 N N . LYS A 1 87 ? 16.924 -8.729 3.534 1.00 90.12 87 LYS A N 1
ATOM 675 C CA . LYS A 1 87 ? 17.129 -9.821 4.500 1.00 90.12 87 LYS A CA 1
ATOM 676 C C . LYS A 1 87 ? 15.825 -10.402 5.063 1.00 90.12 87 LYS A C 1
ATOM 678 O O . LYS A 1 87 ? 15.717 -11.617 5.193 1.00 90.12 87 LYS A O 1
ATOM 683 N N . ASN A 1 88 ? 14.871 -9.556 5.451 1.00 89.31 88 ASN A N 1
ATOM 684 C CA . ASN A 1 88 ? 13.657 -10.003 6.150 1.00 89.31 88 ASN A CA 1
ATOM 685 C C . ASN A 1 88 ? 12.542 -10.442 5.194 1.00 89.31 88 ASN A C 1
ATOM 687 O O . ASN A 1 88 ? 11.753 -11.314 5.544 1.00 89.31 88 ASN A O 1
ATOM 691 N N . TYR A 1 89 ? 12.488 -9.849 4.001 1.00 89.31 89 TYR A N 1
ATOM 692 C CA . TYR A 1 89 ? 11.405 -10.049 3.039 1.00 89.31 89 TYR A CA 1
ATOM 693 C C . TYR A 1 89 ? 11.887 -10.532 1.668 1.00 89.31 89 TYR A C 1
ATOM 695 O O . TYR A 1 89 ? 11.061 -10.711 0.784 1.00 89.31 89 TYR A O 1
ATOM 703 N N . GLN A 1 90 ? 13.189 -10.770 1.465 1.00 88.19 90 GLN A N 1
ATOM 704 C CA . GLN A 1 90 ? 13.759 -11.203 0.173 1.00 88.19 90 GLN A CA 1
ATOM 705 C C . GLN A 1 90 ? 13.415 -10.250 -0.983 1.00 88.19 90 GLN A C 1
ATOM 707 O O . GLN A 1 90 ? 13.157 -10.682 -2.102 1.00 88.19 90 GLN A O 1
ATOM 712 N N . GLY A 1 91 ? 13.313 -8.949 -0.695 1.00 82.12 91 GLY A N 1
ATOM 713 C CA . GLY A 1 91 ? 12.885 -7.959 -1.689 1.00 82.12 91 GLY A CA 1
ATOM 714 C C . GLY A 1 91 ? 11.388 -8.031 -2.040 1.00 82.12 91 GLY A C 1
ATOM 715 O O . GLY A 1 91 ? 10.904 -7.247 -2.850 1.00 82.12 91 GLY A O 1
ATOM 716 N N . ASN A 1 92 ? 10.620 -8.936 -1.426 1.00 88.94 92 ASN A N 1
ATOM 717 C CA . ASN A 1 92 ? 9.233 -9.197 -1.792 1.00 88.94 92 ASN A CA 1
ATOM 718 C C . ASN A 1 92 ? 8.272 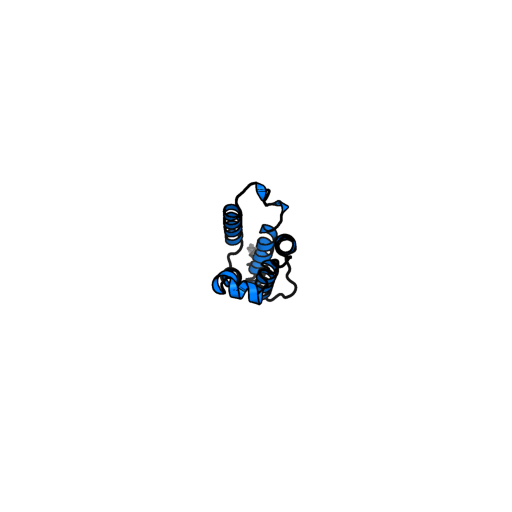-8.187 -1.141 1.00 88.94 92 ASN A C 1
ATOM 720 O O . ASN A 1 92 ? 7.852 -8.329 0.015 1.00 88.94 92 ASN A O 1
ATOM 724 N N . MET A 1 93 ? 7.894 -7.167 -1.917 1.00 87.94 93 MET A N 1
ATOM 725 C CA . MET A 1 93 ? 6.944 -6.133 -1.493 1.00 87.94 93 MET A CA 1
ATOM 726 C C . MET A 1 93 ? 5.558 -6.686 -1.153 1.00 87.94 93 MET A C 1
ATOM 728 O O . MET A 1 93 ? 4.910 -6.155 -0.253 1.00 87.94 93 MET A O 1
ATOM 732 N N . TYR A 1 94 ? 5.106 -7.763 -1.804 1.00 93.19 94 TYR A N 1
ATOM 733 C CA . TYR A 1 94 ? 3.822 -8.382 -1.474 1.00 93.19 94 TYR A CA 1
ATOM 734 C C . TYR A 1 94 ? 3.833 -8.981 -0.061 1.00 93.19 94 TYR A C 1
ATOM 736 O O . TYR A 1 94 ? 2.925 -8.700 0.719 1.00 93.19 94 TYR A O 1
ATOM 744 N N . VAL A 1 95 ? 4.864 -9.751 0.304 1.00 94.12 95 VAL A N 1
ATOM 745 C CA . VAL A 1 95 ? 4.976 -10.347 1.647 1.00 94.12 95 VAL A CA 1
ATOM 746 C C . VAL A 1 95 ? 5.039 -9.255 2.711 1.00 94.12 95 VAL A C 1
ATOM 748 O O . VAL A 1 95 ? 4.299 -9.329 3.692 1.00 94.12 95 VAL A O 1
ATOM 751 N N . PHE A 1 96 ? 5.853 -8.216 2.489 1.00 94.38 96 PHE A N 1
ATOM 752 C CA . PHE A 1 96 ? 5.924 -7.070 3.395 1.00 94.38 96 PHE A CA 1
ATOM 753 C C . PHE A 1 96 ? 4.558 -6.408 3.583 1.00 94.38 96 PHE A C 1
ATOM 755 O O . PHE A 1 96 ? 4.060 -6.329 4.706 1.00 94.38 96 PHE A O 1
ATOM 762 N N . SER A 1 97 ? 3.927 -5.953 2.498 1.00 93.81 97 SER A N 1
ATOM 763 C CA . SER A 1 97 ? 2.665 -5.219 2.586 1.00 93.81 97 SER A CA 1
ATOM 764 C C . SER A 1 97 ? 1.550 -6.078 3.175 1.00 93.81 97 SER A C 1
ATOM 766 O O . SER A 1 97 ? 0.801 -5.593 4.019 1.00 93.81 97 SER A O 1
ATOM 768 N N . ARG A 1 98 ? 1.476 -7.366 2.822 1.00 95.94 98 ARG A N 1
ATOM 769 C CA . ARG A 1 98 ? 0.515 -8.307 3.405 1.00 95.94 98 ARG A CA 1
ATOM 770 C C . ARG A 1 98 ? 0.670 -8.412 4.915 1.00 95.94 98 ARG A C 1
ATOM 772 O O . ARG A 1 98 ? -0.320 -8.298 5.632 1.00 95.94 98 ARG A O 1
ATOM 779 N N . ASP A 1 99 ? 1.886 -8.608 5.410 1.00 95.94 99 ASP A N 1
ATOM 780 C CA . ASP A 1 99 ? 2.114 -8.787 6.844 1.00 95.94 99 ASP A CA 1
ATOM 781 C C . ASP A 1 99 ? 1.830 -7.494 7.630 1.00 95.94 99 ASP A C 1
ATOM 783 O O . ASP A 1 99 ? 1.255 -7.550 8.721 1.00 95.94 99 ASP A O 1
ATOM 787 N N . GLN A 1 100 ? 2.128 -6.324 7.050 1.00 95.69 100 GLN A N 1
ATOM 788 C CA . GLN A 1 100 ? 1.767 -5.029 7.637 1.00 95.69 100 GLN A CA 1
ATOM 789 C C . GLN A 1 100 ? 0.249 -4.824 7.698 1.00 95.69 100 GLN A C 1
ATOM 791 O O . GLN A 1 100 ? -0.272 -4.461 8.752 1.00 95.69 100 GLN A O 1
ATOM 796 N N . VAL A 1 101 ? -0.483 -5.109 6.617 1.00 95.88 101 VAL A N 1
ATOM 797 C CA . VAL A 1 101 ? -1.948 -4.967 6.604 1.00 95.88 101 VAL A CA 1
ATOM 798 C C . VAL A 1 101 ? -2.604 -5.946 7.577 1.00 95.88 101 VAL A C 1
ATOM 800 O O . VAL A 1 101 ? -3.440 -5.538 8.380 1.00 95.88 101 VAL A O 1
ATOM 803 N N . ARG A 1 102 ? -2.178 -7.215 7.594 1.00 96.94 102 ARG A N 1
ATOM 804 C CA . ARG A 1 102 ? -2.671 -8.217 8.558 1.00 96.94 102 ARG A CA 1
ATOM 805 C C . ARG A 1 102 ? -2.494 -7.764 10.003 1.00 96.94 102 ARG A C 1
ATOM 807 O O . ARG A 1 102 ? -3.377 -7.990 10.830 1.00 96.94 102 ARG A O 1
ATOM 814 N N . ARG A 1 103 ? -1.369 -7.108 10.307 1.00 95.12 103 ARG A N 1
ATOM 815 C CA . ARG A 1 103 ? -1.092 -6.548 11.633 1.00 95.12 103 ARG A CA 1
ATOM 816 C C . ARG A 1 103 ? -2.047 -5.407 11.979 1.00 95.12 103 ARG A C 1
ATOM 818 O O . ARG A 1 103 ? -2.636 -5.449 13.053 1.00 95.12 103 ARG A O 1
ATOM 825 N N . VAL A 1 104 ? -2.217 -4.436 11.081 1.00 95.25 104 VAL A N 1
ATOM 826 C CA . VAL A 1 104 ? -3.121 -3.284 11.275 1.00 95.25 104 VAL A CA 1
ATOM 827 C C . VAL A 1 104 ? -4.568 -3.745 11.457 1.00 95.25 104 VAL A C 1
ATOM 829 O O . VAL A 1 104 ? -5.273 -3.281 12.346 1.00 95.25 104 VAL A O 1
ATOM 832 N N . LEU A 1 105 ? -5.012 -4.710 10.652 1.00 95.38 105 LEU A N 1
ATOM 833 C CA . LEU A 1 105 ? -6.373 -5.243 10.726 1.00 95.38 105 LEU A CA 1
ATOM 834 C C . LEU A 1 105 ? -6.589 -6.219 11.888 1.00 95.38 105 LEU A C 1
ATOM 836 O O . LEU A 1 105 ? -7.735 -6.574 12.171 1.00 95.38 105 LEU A O 1
ATOM 840 N N . SER A 1 106 ? -5.512 -6.686 12.533 1.00 94.69 106 SER A N 1
ATOM 841 C CA . SER A 1 106 ? -5.540 -7.850 13.429 1.00 94.69 106 SER A CA 1
ATOM 842 C C . SER A 1 106 ? -6.254 -9.054 12.791 1.00 94.69 106 SER A C 1
ATOM 844 O O . SER A 1 106 ? -7.019 -9.766 13.439 1.00 94.69 106 SER A O 1
ATOM 846 N N . ASP A 1 107 ? -6.009 -9.267 11.496 1.00 94.12 107 ASP A N 1
ATOM 847 C CA . ASP A 1 107 ? -6.666 -10.273 10.663 1.00 94.12 107 ASP A CA 1
ATOM 848 C C . ASP A 1 107 ? -5.617 -11.028 9.846 1.00 94.12 107 ASP A C 1
ATOM 850 O O . ASP A 1 107 ? -5.098 -10.521 8.855 1.00 94.12 107 ASP A O 1
ATOM 854 N N . SER A 1 108 ? -5.295 -12.254 10.258 1.00 95.50 108 SER A N 1
ATOM 855 C CA . SER A 1 108 ? -4.289 -13.087 9.588 1.00 95.50 108 SER A CA 1
ATOM 856 C C . SER A 1 108 ? -4.757 -13.670 8.254 1.00 95.50 108 SER A C 1
ATOM 858 O O . SER A 1 108 ? -3.931 -14.206 7.513 1.00 95.50 108 SER A O 1
ATOM 860 N N . SER A 1 109 ? -6.054 -13.582 7.945 1.00 95.69 109 SER A N 1
ATOM 861 C CA . SER A 1 109 ? -6.633 -14.121 6.715 1.00 95.69 109 SER A CA 1
ATOM 862 C C . SER A 1 109 ? -6.581 -13.142 5.548 1.00 95.69 109 SER A C 1
ATOM 864 O O . SER A 1 109 ? -6.699 -13.572 4.403 1.00 95.69 109 SER A O 1
ATOM 866 N N . TRP A 1 110 ? -6.350 -11.852 5.819 1.00 96.00 110 TRP A N 1
ATOM 867 C CA . TRP A 1 110 ? -6.298 -10.833 4.777 1.00 96.00 110 TRP A CA 1
ATOM 868 C C . TRP A 1 110 ? -5.233 -11.162 3.726 1.00 96.00 110 TRP A C 1
ATOM 870 O O . TRP A 1 110 ? -4.115 -11.572 4.056 1.00 96.00 110 TRP A O 1
ATOM 880 N N . ASP A 1 111 ? -5.575 -10.986 2.458 1.00 96.31 111 ASP A N 1
ATOM 881 C CA . ASP A 1 111 ? -4.677 -11.189 1.329 1.00 96.31 111 ASP A CA 1
ATOM 882 C C . ASP A 1 111 ? -5.048 -10.223 0.197 1.00 96.31 111 ASP A C 1
ATOM 884 O O . ASP A 1 111 ? -6.172 -9.723 0.150 1.00 96.31 111 ASP A O 1
ATOM 888 N N . CYS A 1 112 ? -4.110 -9.962 -0.712 1.00 95.50 112 CYS A N 1
ATOM 889 C CA . CYS A 1 112 ? -4.344 -9.116 -1.877 1.00 95.50 112 CYS A CA 1
ATOM 890 C C . CYS A 1 112 ? -3.807 -9.770 -3.149 1.00 95.50 112 CYS A C 1
ATOM 892 O O . CYS A 1 112 ? -2.599 -9.796 -3.404 1.00 95.50 112 CYS A O 1
ATOM 894 N N . GLU A 1 113 ? -4.726 -10.260 -3.980 1.00 93.31 113 GLU A N 1
ATOM 895 C CA . GLU A 1 113 ? -4.396 -10.955 -5.225 1.00 93.31 113 GLU A CA 1
ATOM 896 C C . GLU A 1 113 ? -3.661 -10.059 -6.229 1.00 93.31 113 GLU A C 1
ATOM 898 O O . GLU A 1 113 ? -2.716 -10.510 -6.874 1.00 93.31 113 GLU A O 1
ATOM 903 N N . TYR A 1 114 ? -4.019 -8.776 -6.306 1.00 92.00 114 TYR A N 1
ATOM 904 C CA . TYR A 1 114 ? -3.414 -7.844 -7.255 1.00 92.00 114 TYR A CA 1
ATOM 905 C C . TYR A 1 114 ? -1.959 -7.520 -6.911 1.00 92.00 114 TYR A C 1
ATOM 907 O O . TYR A 1 114 ? -1.090 -7.521 -7.780 1.00 92.00 114 TYR A O 1
ATOM 915 N N . MET A 1 115 ? -1.652 -7.330 -5.626 1.00 91.00 115 MET A N 1
ATOM 916 C CA . MET A 1 115 ? -0.262 -7.185 -5.192 1.00 91.00 115 MET A CA 1
ATOM 917 C C . MET A 1 115 ? 0.530 -8.468 -5.409 1.00 91.00 115 MET A C 1
ATOM 919 O O . MET A 1 115 ? 1.676 -8.408 -5.842 1.00 91.00 115 MET A O 1
ATOM 923 N N . LYS A 1 116 ? -0.069 -9.628 -5.129 1.00 90.44 116 LYS A N 1
ATOM 924 C CA . LYS A 1 116 ? 0.576 -10.920 -5.368 1.00 90.44 116 LYS A CA 1
ATOM 925 C C . LYS A 1 116 ? 0.900 -11.123 -6.848 1.00 90.44 116 LYS A C 1
ATOM 927 O O . LYS A 1 116 ? 1.953 -11.663 -7.160 1.00 90.44 116 LYS A O 1
ATOM 932 N N . PHE A 1 117 ? 0.036 -10.671 -7.750 1.00 85.44 117 PHE A N 1
ATOM 933 C CA . PHE A 1 117 ? 0.297 -10.708 -9.186 1.00 85.44 117 PHE A CA 1
ATOM 934 C C . PHE A 1 117 ? 1.511 -9.848 -9.580 1.00 85.44 117 PHE A C 1
ATOM 936 O O . PHE A 1 117 ? 2.348 -10.302 -10.352 1.00 85.44 117 PHE A O 1
ATOM 943 N N . HIS A 1 118 ? 1.645 -8.639 -9.021 1.00 79.44 118 HIS A N 1
ATOM 944 C CA . HIS A 1 118 ? 2.726 -7.709 -9.376 1.00 79.44 118 HIS A CA 1
ATOM 945 C C . HIS A 1 118 ? 4.054 -7.935 -8.640 1.00 79.44 118 HIS A C 1
ATOM 947 O O . HIS A 1 118 ? 5.110 -7.609 -9.173 1.00 79.44 118 HIS A O 1
ATOM 953 N N . TYR A 1 119 ? 4.006 -8.451 -7.412 1.00 83.75 119 TYR A N 1
ATOM 954 C CA . TYR A 1 119 ? 5.152 -8.495 -6.494 1.00 83.75 119 TYR A CA 1
ATOM 955 C C . TYR A 1 119 ? 5.325 -9.853 -5.808 1.00 83.75 119 TYR A C 1
ATOM 957 O O . TYR A 1 119 ? 6.098 -9.969 -4.860 1.00 83.75 119 TYR A O 1
ATOM 965 N N . GLY A 1 120 ? 4.554 -10.868 -6.206 1.00 79.56 120 GLY A N 1
ATOM 966 C CA . GLY A 1 120 ? 4.541 -12.171 -5.542 1.00 79.56 120 GLY A CA 1
ATOM 967 C C . GLY A 1 120 ? 5.814 -12.981 -5.747 1.00 79.56 120 GLY A C 1
ATOM 968 O O . GLY A 1 120 ? 6.116 -13.833 -4.910 1.00 79.56 120 GLY A O 1
ATOM 969 N N . GLU A 1 121 ? 6.574 -12.700 -6.803 1.00 73.19 121 GLU A N 1
ATOM 970 C CA . GLU A 1 121 ? 7.878 -13.315 -7.027 1.00 73.19 121 GLU A CA 1
ATOM 971 C C . GLU A 1 121 ? 8.955 -12.588 -6.200 1.00 73.19 121 GLU A C 1
ATOM 973 O O . GLU A 1 121 ? 8.992 -11.356 -6.188 1.00 73.19 121 GLU A O 1
ATOM 978 N N . PRO A 1 122 ? 9.805 -13.313 -5.449 1.00 64.38 122 PRO A N 1
ATOM 979 C CA . PRO A 1 122 ? 10.953 -12.706 -4.782 1.00 64.38 122 PRO A CA 1
ATOM 980 C C . PRO A 1 122 ? 11.922 -12.117 -5.816 1.00 64.38 122 PRO A C 1
ATOM 982 O O . PRO A 1 122 ? 12.041 -12.646 -6.922 1.00 64.38 122 PRO A O 1
ATOM 985 N N . GLU A 1 123 ? 12.642 -11.050 -5.452 1.00 59.16 123 GLU A N 1
ATOM 986 C CA . GLU A 1 123 ? 13.748 -10.577 -6.292 1.00 59.16 123 GLU A CA 1
ATOM 987 C C . GLU A 1 123 ? 14.761 -11.719 -6.458 1.00 59.16 123 GLU A C 1
ATOM 989 O O . GLU A 1 123 ? 15.091 -12.414 -5.489 1.00 59.16 123 GLU A O 1
ATOM 994 N N . ALA A 1 124 ? 15.233 -11.940 -7.690 1.00 56.03 124 ALA A N 1
ATOM 995 C CA . ALA A 1 124 ? 16.281 -12.917 -7.949 1.00 56.03 124 ALA A CA 1
ATOM 996 C C . ALA A 1 124 ? 17.487 -12.614 -7.045 1.00 56.03 124 ALA A C 1
ATOM 998 O O . ALA A 1 124 ? 17.884 -11.460 -6.877 1.00 56.03 124 ALA A O 1
ATOM 999 N N . ALA A 1 125 ? 18.038 -13.650 -6.416 1.00 51.66 125 ALA A N 1
ATOM 1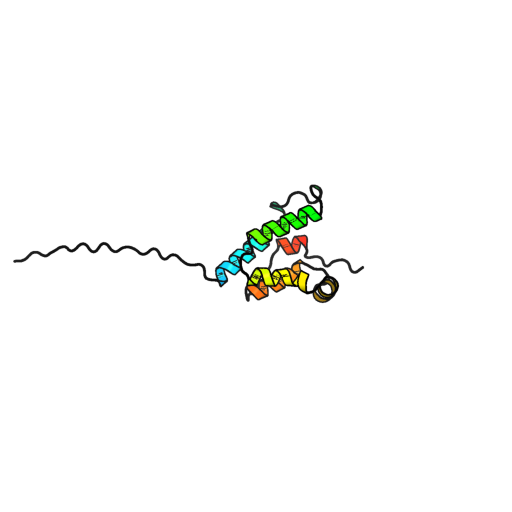000 C CA . ALA A 1 125 ? 19.228 -13.496 -5.597 1.00 51.66 125 ALA A CA 1
ATOM 1001 C C . ALA A 1 125 ? 20.428 -13.201 -6.511 1.00 51.66 125 ALA A C 1
ATOM 1003 O O . ALA A 1 125 ? 20.952 -14.122 -7.135 1.00 51.66 125 ALA A O 1
ATOM 1004 N N . ASP A 1 126 ? 20.805 -11.924 -6.605 1.00 53.06 126 ASP A N 1
ATOM 1005 C CA . ASP A 1 126 ? 22.102 -11.483 -7.143 1.00 53.06 126 ASP A CA 1
ATOM 1006 C C . ASP A 1 126 ? 23.279 -12.016 -6.311 1.00 53.06 126 ASP A C 1
ATOM 1008 O O . ASP A 1 126 ? 23.195 -11.949 -5.057 1.00 53.06 126 ASP A O 1
#